Protein AF-A0A9D9YGC7-F1 (afdb_monomer)

Sequence (109 aa):
MNEKNPSWVSAPADNQGQEEESVERESVKEVWMTMDMGGGKASAPIRIWLTPTGEVDLSLVPEKTRLNWERFGVRDSRGGTAVKPDEGAAFLEMLISVESATYGPWFSR

Nearest PDB structures (foldseek):
  8sz7-assembly1_g  TM=2.568E-01  e=1.817E+00  Homo sapiens
  6v92-assembly1_Q  TM=1.498E-01  e=4.451E+00  Saccharomyces cerevisiae S288C

Secondary structure (DSSP, 8-state):
-----------------------------EEEE--B-SSS-BPPPEEEEE-TTSPEE-TTS-HHHHHHHHHH-EE-TTSS-EE-GGGTHHHHHHHHH-TT-TT------

Structure (mmCIF, N/CA/C/O backbone):
data_AF-A0A9D9YGC7-F1
#
_entry.id   AF-A0A9D9YGC7-F1
#
loop_
_atom_site.group_PDB
_atom_site.id
_atom_site.type_symbol
_atom_site.label_atom_id
_atom_site.label_alt_id
_atom_site.label_comp_id
_atom_site.label_asym_id
_atom_site.label_entity_id
_atom_site.label_seq_id
_atom_site.pdbx_PDB_ins_code
_atom_site.Cartn_x
_atom_site.Cartn_y
_atom_site.Cartn_z
_atom_site.occupancy
_atom_site.B_iso_or_equiv
_atom_site.auth_seq_id
_atom_site.auth_comp_id
_atom_site.auth_asym_id
_atom_site.auth_atom_id
_atom_site.pdbx_PDB_model_num
ATOM 1 N N . MET A 1 1 ? -44.630 13.851 71.813 1.00 37.66 1 MET A N 1
ATOM 2 C CA . MET A 1 1 ? -43.543 14.818 72.068 1.00 37.66 1 MET A CA 1
ATOM 3 C C . MET A 1 1 ? -42.249 14.148 71.648 1.00 37.66 1 MET A C 1
ATOM 5 O O . MET A 1 1 ? -41.885 13.160 72.263 1.00 37.66 1 MET A O 1
ATOM 9 N N . ASN A 1 2 ? -41.814 14.452 70.422 1.00 40.91 2 ASN A N 1
ATOM 10 C CA . ASN A 1 2 ? -40.503 15.039 70.079 1.00 40.91 2 ASN A CA 1
ATOM 11 C C . ASN A 1 2 ? -39.495 13.927 69.741 1.00 40.91 2 ASN A C 1
ATOM 13 O O . ASN A 1 2 ? -39.403 12.957 70.469 1.00 40.91 2 ASN A O 1
ATOM 17 N N . GLU A 1 3 ? -38.702 13.960 68.678 1.00 44.72 3 GLU A N 1
ATOM 18 C CA . GLU A 1 3 ? -38.496 14.893 67.572 1.00 44.72 3 GLU A CA 1
ATOM 19 C C . GLU A 1 3 ? -37.509 14.180 66.612 1.00 44.72 3 GLU A C 1
ATOM 21 O O . GLU A 1 3 ? -36.625 13.467 67.075 1.00 44.72 3 GLU A O 1
ATOM 26 N N . LYS A 1 4 ? -37.623 14.461 65.306 1.00 48.78 4 LYS A N 1
ATOM 27 C CA . LYS A 1 4 ? -36.518 14.534 64.321 1.00 48.78 4 LYS A CA 1
ATOM 28 C C . LYS A 1 4 ? -35.902 13.247 63.726 1.00 48.78 4 LYS A C 1
ATOM 30 O O . LYS A 1 4 ? -34.915 12.706 64.201 1.00 48.78 4 LYS A O 1
ATOM 35 N N . ASN A 1 5 ? -36.406 12.916 62.531 1.00 49.44 5 ASN A N 1
ATOM 36 C CA . ASN A 1 5 ? -35.591 12.672 61.317 1.00 49.44 5 ASN A CA 1
ATOM 37 C C . ASN A 1 5 ? -34.810 13.967 60.934 1.00 49.44 5 ASN A C 1
ATOM 39 O O . ASN A 1 5 ? -35.267 15.021 61.393 1.00 49.44 5 ASN A O 1
ATOM 43 N N . PRO A 1 6 ? -33.748 13.996 60.074 1.00 55.69 6 PRO A N 1
ATOM 44 C CA . PRO A 1 6 ? -33.594 13.165 58.859 1.00 55.69 6 PRO A CA 1
ATOM 45 C C . PRO A 1 6 ? -32.150 12.847 58.345 1.00 55.69 6 PRO A C 1
ATOM 47 O O . PRO A 1 6 ? -31.152 13.364 58.837 1.00 55.69 6 PRO A O 1
ATOM 50 N N . SER A 1 7 ? -32.126 12.136 57.200 1.00 46.53 7 SER A N 1
ATOM 51 C CA . SER A 1 7 ? -31.121 12.149 56.108 1.00 46.53 7 SER A CA 1
ATOM 52 C C . SER A 1 7 ? -29.815 11.377 56.389 1.00 46.53 7 SER A C 1
ATOM 54 O O . SER A 1 7 ? -29.272 11.450 57.478 1.00 46.53 7 SER A O 1
ATOM 56 N N . TRP A 1 8 ? -29.255 10.563 55.490 1.00 50.00 8 TRP A N 1
ATOM 57 C CA . TRP A 1 8 ? -28.873 10.885 54.115 1.00 50.00 8 TRP A CA 1
ATOM 58 C C . TRP A 1 8 ? -28.846 9.638 53.204 1.00 50.00 8 TRP A C 1
ATOM 60 O O . TRP A 1 8 ? -28.286 8.609 53.557 1.00 50.00 8 TRP A O 1
ATOM 70 N N . VAL A 1 9 ? -29.430 9.802 52.014 1.00 53.53 9 VAL A N 1
ATOM 71 C CA . VAL A 1 9 ? -28.922 9.405 50.686 1.00 53.53 9 VAL A CA 1
ATOM 72 C C . VAL A 1 9 ? -28.229 8.039 50.541 1.00 53.53 9 VAL A C 1
ATOM 74 O O . VAL A 1 9 ? -27.069 7.852 50.890 1.00 53.53 9 VAL A O 1
ATOM 77 N N . SER A 1 10 ? -28.865 7.144 49.791 1.00 47.03 10 SER A N 1
ATOM 78 C CA . SER A 1 10 ? -28.152 6.386 48.758 1.00 47.03 10 SER A CA 1
ATOM 79 C C . SER A 1 10 ? -29.034 6.367 47.518 1.00 47.03 10 SER A C 1
ATOM 81 O O . SER A 1 10 ? -30.085 5.731 47.480 1.00 47.03 10 SER A O 1
ATOM 83 N N . ALA A 1 11 ? -28.638 7.206 46.564 1.00 50.91 11 ALA A N 1
ATOM 84 C CA . ALA A 1 11 ? -29.155 7.244 45.207 1.00 50.91 11 ALA A CA 1
ATOM 85 C C . ALA A 1 11 ? -28.768 5.933 44.473 1.00 50.91 11 ALA A C 1
ATOM 87 O O . ALA A 1 11 ? -28.013 5.126 45.022 1.00 50.91 11 ALA A O 1
ATOM 88 N N . PRO A 1 12 ? -29.349 5.675 43.292 1.00 49.84 12 PRO A N 1
ATOM 89 C CA . PRO A 1 12 ? -29.509 4.342 42.731 1.00 49.84 12 PRO A CA 1
ATOM 90 C C . PRO A 1 12 ? -28.163 3.731 42.345 1.00 49.84 12 PRO A C 1
ATOM 92 O O . PRO A 1 12 ? -27.272 4.428 41.871 1.00 49.84 12 PRO A O 1
ATOM 95 N N . ALA A 1 13 ? -28.030 2.416 42.518 1.00 52.44 13 ALA A N 1
ATOM 96 C CA . ALA A 1 13 ? -26.974 1.679 41.848 1.00 52.44 13 ALA A CA 1
ATOM 97 C C . ALA A 1 13 ? -27.263 1.741 40.344 1.00 52.44 13 ALA A C 1
ATOM 99 O O . ALA A 1 13 ? -28.155 1.054 39.843 1.00 52.44 13 ALA A O 1
ATOM 100 N N . ASP A 1 14 ? -26.545 2.640 39.673 1.00 48.91 14 ASP A N 1
ATOM 101 C CA . ASP A 1 14 ? -26.308 2.666 38.240 1.00 48.91 14 ASP A CA 1
ATOM 102 C C . ASP A 1 14 ? -26.081 1.238 37.742 1.00 48.91 14 ASP A C 1
ATOM 104 O O . ASP A 1 14 ? -25.008 0.655 37.894 1.00 48.91 14 ASP A O 1
ATOM 108 N N . ASN A 1 15 ? -27.116 0.669 37.130 1.00 50.38 15 ASN A N 1
ATOM 109 C CA . ASN A 1 15 ? -26.999 -0.519 36.306 1.00 50.38 15 ASN A CA 1
ATOM 110 C C . ASN A 1 15 ? -26.423 -0.064 34.957 1.00 50.38 15 ASN A C 1
ATOM 112 O O . ASN A 1 15 ? -27.083 -0.133 33.922 1.00 50.38 15 ASN A O 1
ATOM 116 N N . GLN A 1 16 ? -25.201 0.476 34.993 1.00 46.03 16 GLN A N 1
ATOM 117 C CA . GLN A 1 16 ? -24.341 0.596 33.825 1.00 46.03 16 GLN A CA 1
ATOM 118 C C . GLN A 1 16 ? -23.870 -0.820 33.517 1.00 46.03 16 GLN A C 1
ATOM 120 O O . GLN A 1 16 ? -22.760 -1.232 33.852 1.00 46.03 16 GLN A O 1
ATOM 125 N N . GLY A 1 17 ? -24.792 -1.599 32.945 1.00 42.78 17 GLY A N 1
ATOM 126 C CA . GLY A 1 17 ? -24.446 -2.761 32.159 1.00 42.78 17 GLY A CA 1
ATOM 127 C C . GLY A 1 17 ? -23.534 -2.243 31.071 1.00 42.78 17 GLY A C 1
ATOM 128 O O . GLY A 1 17 ? -24.006 -1.603 30.137 1.00 42.78 17 GLY A O 1
ATOM 129 N N . GLN A 1 18 ? -22.240 -2.427 31.324 1.00 44.50 18 GLN A N 1
ATOM 130 C CA . GLN A 1 18 ? -21.145 -2.421 30.378 1.00 44.50 18 GLN A CA 1
ATOM 131 C C . GLN A 1 18 ? -21.712 -2.725 28.996 1.00 44.50 18 GLN A C 1
ATOM 133 O O . GLN A 1 18 ? -22.019 -3.879 28.695 1.00 44.50 18 GLN A O 1
ATOM 138 N N . GLU A 1 19 ? -21.912 -1.675 28.195 1.00 42.97 19 GLU A N 1
ATOM 139 C CA . GLU A 1 19 ? -21.895 -1.821 26.753 1.00 42.97 19 GLU A CA 1
ATOM 140 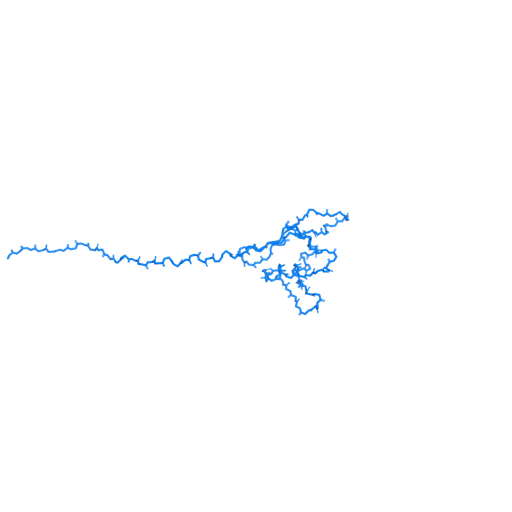C C . GLU A 1 19 ? -20.554 -2.471 26.500 1.00 42.97 19 GLU A C 1
ATOM 142 O O . GLU A 1 19 ? -19.495 -1.875 26.716 1.00 42.97 19 GLU A O 1
ATOM 147 N N . GLU A 1 20 ? -20.636 -3.772 26.245 1.00 48.19 20 GLU A N 1
ATOM 148 C CA . GLU A 1 20 ? -19.524 -4.593 25.861 1.00 48.19 20 GLU A CA 1
ATOM 149 C C . GLU A 1 20 ? -18.776 -3.778 24.829 1.00 48.19 20 GLU A C 1
ATOM 151 O O . GLU A 1 20 ? -19.322 -3.430 23.777 1.00 48.19 20 GLU A O 1
ATOM 156 N N . GLU A 1 21 ? -17.547 -3.440 25.209 1.00 42.81 21 GLU A N 1
ATOM 157 C CA . GLU A 1 21 ? -16.438 -2.991 24.392 1.00 42.81 21 GLU A CA 1
ATOM 158 C C . GLU A 1 21 ? -16.187 -4.067 23.324 1.00 42.81 21 GLU A C 1
ATOM 160 O O . GLU A 1 21 ? -15.153 -4.712 23.226 1.00 42.81 21 GLU A O 1
ATOM 165 N N . SER A 1 22 ? -17.202 -4.263 22.498 1.00 42.69 22 SER A N 1
ATOM 166 C CA . SER A 1 22 ? -17.187 -4.747 21.144 1.00 42.69 22 SER A CA 1
ATOM 167 C C . SER A 1 22 ? -16.737 -3.567 20.293 1.00 42.69 22 SER A C 1
ATOM 169 O O . SER A 1 22 ? -17.304 -3.243 19.257 1.00 42.69 22 SER A O 1
ATOM 171 N N . VAL A 1 23 ? -15.618 -2.958 20.704 1.00 47.19 23 VAL A N 1
ATOM 172 C CA . VAL A 1 23 ? -14.580 -2.654 19.738 1.00 47.19 23 VAL A CA 1
ATOM 173 C C . VAL A 1 23 ? -14.259 -4.024 19.166 1.00 47.19 23 VAL A C 1
ATOM 175 O O . VAL A 1 23 ? -13.426 -4.772 19.687 1.00 47.19 23 VAL A O 1
ATOM 178 N N . GLU A 1 24 ? -15.046 -4.404 18.150 1.00 44.12 24 GLU A N 1
ATOM 179 C CA . GLU A 1 24 ? -14.617 -5.295 17.097 1.00 44.12 24 GLU A CA 1
ATOM 180 C C . GLU A 1 24 ? -13.133 -5.033 16.993 1.00 44.12 24 GLU A C 1
ATOM 182 O O . GLU A 1 24 ? -12.716 -3.894 16.775 1.00 44.12 24 GLU A O 1
ATOM 187 N N . ARG A 1 25 ? -12.326 -6.044 17.310 1.00 45.25 25 ARG A N 1
ATOM 188 C CA . ARG A 1 25 ? -10.921 -6.016 16.958 1.00 45.25 25 ARG A CA 1
ATOM 189 C C . ARG A 1 25 ? -10.956 -5.892 15.445 1.00 45.25 25 ARG A C 1
ATOM 191 O O . ARG A 1 25 ? -10.999 -6.925 14.774 1.00 45.25 25 ARG A O 1
ATOM 198 N N . GLU A 1 26 ? -11.074 -4.656 14.945 1.00 49.69 26 GLU A N 1
ATOM 199 C CA . GLU A 1 26 ? -10.946 -4.274 13.555 1.00 49.69 26 GLU A CA 1
ATOM 200 C C . GLU A 1 26 ? -9.679 -4.983 13.186 1.00 49.69 26 GLU A C 1
ATOM 202 O O . GLU A 1 26 ? -8.618 -4.718 13.756 1.00 49.69 26 GLU A O 1
ATOM 207 N N . SER A 1 27 ? -9.866 -6.073 12.455 1.00 55.91 27 SER A N 1
ATOM 208 C CA . SER A 1 27 ? -8.840 -7.079 12.311 1.00 55.91 27 SER A CA 1
ATOM 209 C C . SER A 1 27 ? -7.741 -6.346 11.589 1.00 55.91 27 SER A C 1
ATOM 211 O O . SER A 1 27 ? -7.934 -6.047 10.416 1.00 55.91 27 SER A O 1
ATOM 213 N N . VAL A 1 28 ? -6.703 -5.919 12.319 1.00 59.09 28 VAL A N 1
ATOM 214 C CA . VAL A 1 28 ? -5.703 -4.982 11.812 1.00 59.09 28 VAL A CA 1
ATOM 215 C C . VAL A 1 28 ? -5.152 -5.632 10.561 1.00 59.09 28 VAL A C 1
ATOM 217 O O . VAL A 1 28 ? -4.464 -6.651 10.634 1.00 59.09 28 VAL A O 1
ATOM 220 N N . LYS A 1 29 ? -5.581 -5.123 9.406 1.00 78.44 29 LYS A N 1
ATOM 221 C CA . LYS A 1 29 ? -5.246 -5.735 8.132 1.00 78.44 29 LYS A CA 1
ATOM 222 C C . LYS A 1 29 ? -3.832 -5.285 7.821 1.00 78.44 29 LYS A C 1
ATOM 224 O O . LYS A 1 29 ? -3.537 -4.091 7.777 1.00 78.44 29 LYS A O 1
ATOM 229 N N . GLU A 1 30 ? -2.958 -6.256 7.632 1.00 85.81 30 GLU A N 1
ATOM 230 C CA . GLU A 1 30 ? -1.603 -6.032 7.164 1.00 85.81 30 GLU A CA 1
ATOM 231 C C . GLU A 1 30 ? -1.282 -6.999 6.033 1.00 85.81 30 GLU A C 1
ATOM 233 O O . GLU A 1 30 ? -1.818 -8.106 5.951 1.00 85.81 30 GLU A O 1
ATOM 238 N N . VAL A 1 31 ? -0.397 -6.558 5.150 1.00 87.19 31 VAL A N 1
ATOM 239 C CA . VAL A 1 31 ? 0.174 -7.375 4.090 1.00 87.19 31 VAL A CA 1
ATOM 240 C C . VAL A 1 31 ? 1.686 -7.230 4.112 1.00 87.19 31 VAL A C 1
ATOM 242 O O . VAL A 1 31 ? 2.235 -6.146 4.318 1.00 87.19 31 VAL A O 1
ATOM 245 N N . TRP A 1 32 ? 2.359 -8.349 3.879 1.00 87.00 32 TRP A N 1
ATOM 246 C CA . TRP A 1 32 ? 3.801 -8.410 3.700 1.00 87.00 32 TRP A CA 1
ATOM 247 C C . TRP A 1 32 ? 4.077 -8.667 2.227 1.00 87.00 32 TRP A C 1
ATOM 249 O O . TRP A 1 32 ? 3.546 -9.618 1.654 1.00 87.00 32 TRP A O 1
ATOM 259 N N . MET A 1 33 ? 4.873 -7.805 1.595 1.00 83.00 33 MET A N 1
ATOM 260 C CA . MET A 1 33 ? 5.125 -7.904 0.162 1.00 83.00 33 MET A CA 1
ATOM 261 C C . MET A 1 33 ? 6.566 -7.588 -0.208 1.00 83.00 33 MET A C 1
ATOM 263 O O . MET A 1 33 ? 7.181 -6.683 0.345 1.00 83.00 33 MET A O 1
ATOM 267 N N . THR A 1 34 ? 7.112 -8.314 -1.177 1.00 82.44 34 THR A N 1
ATOM 268 C CA . THR A 1 34 ? 8.417 -7.995 -1.763 1.00 82.44 34 THR A CA 1
ATOM 269 C C . THR A 1 34 ? 8.216 -7.085 -2.966 1.00 82.44 34 THR A C 1
ATOM 271 O O . THR A 1 34 ? 7.389 -7.368 -3.829 1.00 82.44 34 THR A O 1
ATOM 274 N N . MET A 1 35 ? 8.984 -5.999 -3.038 1.00 76.50 35 MET A N 1
ATOM 275 C CA . MET A 1 35 ? 8.940 -5.044 -4.144 1.00 76.50 35 MET A CA 1
ATOM 276 C C . MET A 1 35 ? 10.342 -4.837 -4.711 1.00 76.50 35 MET A C 1
ATOM 278 O O . MET A 1 35 ? 11.343 -5.041 -4.028 1.00 76.50 35 MET A O 1
ATOM 282 N N . ASP A 1 36 ? 10.431 -4.418 -5.970 1.00 74.12 36 ASP A N 1
ATOM 283 C CA . ASP A 1 36 ? 11.707 -3.976 -6.528 1.00 74.12 36 ASP A CA 1
ATOM 284 C C . ASP A 1 36 ? 12.036 -2.584 -5.982 1.00 74.12 36 ASP A C 1
ATOM 286 O O . ASP A 1 36 ? 11.383 -1.592 -6.311 1.00 74.12 36 ASP A O 1
ATOM 290 N N . MET A 1 37 ? 13.050 -2.523 -5.120 1.00 70.81 37 MET A N 1
ATOM 291 C CA . MET A 1 37 ? 13.555 -1.275 -4.538 1.00 70.81 37 MET A CA 1
ATOM 292 C C . MET A 1 37 ? 14.541 -0.556 -5.478 1.00 70.81 37 MET A C 1
ATOM 294 O O . MET A 1 37 ? 15.100 0.476 -5.112 1.00 70.81 37 MET A O 1
ATOM 298 N N . GLY A 1 38 ? 14.763 -1.090 -6.685 1.00 64.06 38 GLY A N 1
ATOM 299 C CA . GLY A 1 38 ? 15.773 -0.646 -7.634 1.00 64.06 38 GLY A CA 1
ATOM 300 C C . GLY A 1 38 ? 17.069 -1.456 -7.525 1.00 64.06 38 GLY A C 1
ATOM 301 O O . GLY A 1 38 ? 17.493 -1.873 -6.449 1.00 64.06 38 GLY A O 1
ATOM 302 N N . GLY A 1 39 ? 17.736 -1.667 -8.664 1.00 67.25 39 GLY A N 1
ATOM 303 C CA . GLY A 1 39 ? 19.063 -2.298 -8.713 1.00 67.25 39 GLY A CA 1
ATOM 304 C C . GLY A 1 39 ? 19.077 -3.822 -8.881 1.00 67.25 39 GLY A C 1
ATOM 305 O O . GLY A 1 39 ? 20.132 -4.432 -8.711 1.00 67.25 39 GLY A O 1
ATOM 306 N N . GLY A 1 40 ? 17.947 -4.449 -9.228 1.00 62.88 40 GLY A N 1
ATOM 307 C CA . GLY A 1 40 ? 17.899 -5.856 -9.653 1.00 62.88 40 GLY A CA 1
ATOM 308 C C . GLY A 1 40 ? 18.130 -6.888 -8.543 1.00 62.88 40 GLY A C 1
ATOM 309 O O . GLY A 1 40 ? 18.313 -8.068 -8.838 1.00 62.88 40 GLY A O 1
ATOM 310 N N . LYS A 1 41 ? 18.124 -6.470 -7.271 1.00 58.47 41 LYS A N 1
ATOM 311 C CA . LYS A 1 41 ? 18.135 -7.371 -6.112 1.00 58.47 41 LYS A CA 1
ATOM 312 C C . LYS A 1 41 ? 16.756 -7.380 -5.465 1.00 58.47 41 LYS A C 1
ATOM 314 O O . LYS A 1 41 ? 16.192 -6.321 -5.210 1.00 58.47 41 LYS A O 1
ATOM 319 N N . ALA A 1 42 ? 16.245 -8.574 -5.167 1.00 56.78 42 ALA A N 1
ATOM 320 C CA . ALA A 1 42 ? 15.044 -8.724 -4.354 1.00 56.78 42 ALA A CA 1
ATOM 321 C C . ALA A 1 42 ? 15.283 -8.091 -2.975 1.00 56.78 42 ALA A C 1
ATOM 323 O O . ALA A 1 42 ? 16.298 -8.372 -2.331 1.00 56.78 42 ALA A O 1
ATOM 324 N N . SER A 1 43 ? 14.379 -7.215 -2.540 1.00 65.94 43 SER A N 1
ATOM 325 C CA . SER A 1 43 ? 14.451 -6.622 -1.209 1.00 65.94 43 SER A CA 1
ATOM 326 C C . SER A 1 43 ? 13.875 -7.552 -0.151 1.00 65.94 43 SER A C 1
ATOM 328 O O . SER A 1 43 ? 13.136 -8.491 -0.452 1.00 65.94 43 SER A O 1
ATOM 330 N N . ALA A 1 44 ? 14.165 -7.245 1.113 1.00 77.69 44 ALA A N 1
ATOM 331 C CA . ALA A 1 44 ? 13.361 -7.761 2.211 1.00 77.69 44 ALA A CA 1
ATOM 332 C C . ALA A 1 44 ? 11.875 -7.398 1.989 1.00 77.69 44 ALA A C 1
ATOM 334 O O . ALA A 1 44 ? 11.595 -6.356 1.377 1.00 77.69 44 ALA A O 1
ATOM 335 N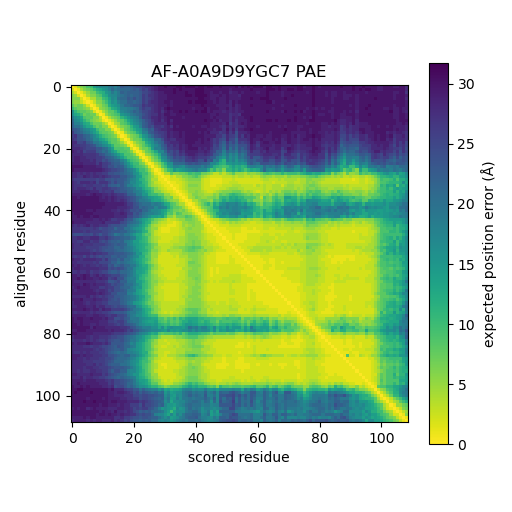 N . PRO A 1 45 ? 10.934 -8.241 2.448 1.00 83.94 45 PRO A N 1
ATOM 336 C CA . PRO A 1 45 ? 9.521 -7.908 2.395 1.00 83.94 45 PRO A CA 1
ATOM 337 C C . PRO A 1 45 ? 9.262 -6.642 3.213 1.00 83.94 45 PRO A C 1
ATOM 339 O O . PRO A 1 45 ? 9.797 -6.468 4.309 1.00 83.94 45 PRO A O 1
ATOM 342 N N . ILE A 1 46 ? 8.440 -5.761 2.662 1.00 86.19 46 ILE A N 1
ATOM 343 C CA . ILE A 1 46 ? 7.934 -4.581 3.347 1.00 86.19 46 ILE A CA 1
ATOM 344 C C . ILE A 1 46 ? 6.567 -4.904 3.940 1.00 86.19 46 ILE A C 1
ATOM 346 O O . ILE A 1 46 ? 5.795 -5.674 3.362 1.00 86.19 46 ILE A O 1
ATOM 350 N N . ARG A 1 47 ? 6.270 -4.305 5.090 1.00 89.25 47 ARG A N 1
ATOM 351 C CA . ARG A 1 47 ? 4.943 -4.362 5.698 1.00 89.25 47 ARG A CA 1
ATOM 352 C C . ARG A 1 47 ? 4.138 -3.147 5.262 1.00 89.25 47 ARG A C 1
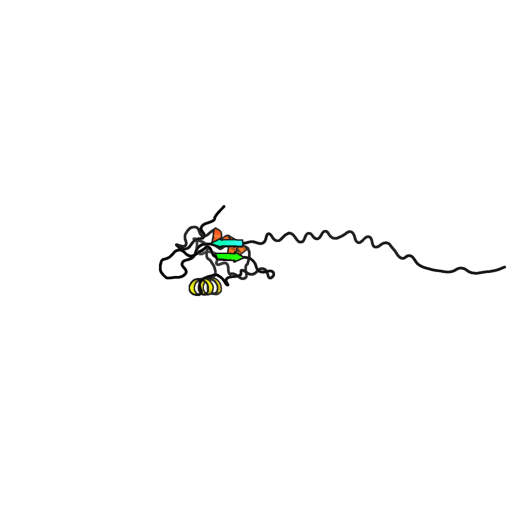ATOM 354 O O . ARG A 1 47 ? 4.627 -2.025 5.362 1.00 89.25 47 ARG A O 1
ATOM 361 N N . ILE A 1 48 ? 2.905 -3.390 4.847 1.00 91.38 48 ILE A N 1
ATOM 362 C CA . ILE A 1 48 ? 1.892 -2.375 4.578 1.00 91.38 48 ILE A CA 1
ATOM 363 C C . ILE A 1 48 ? 0.705 -2.694 5.493 1.00 91.38 48 ILE A C 1
ATOM 365 O O . ILE A 1 48 ? 0.222 -3.824 5.494 1.00 91.38 48 ILE A O 1
ATOM 369 N N . TRP A 1 49 ? 0.260 -1.736 6.302 1.00 91.12 49 TRP A N 1
ATOM 370 C CA . TRP A 1 49 ? -0.777 -1.948 7.324 1.00 91.12 49 TRP A CA 1
ATOM 371 C C . TRP A 1 49 ? -1.831 -0.842 7.311 1.00 91.12 49 TRP A C 1
ATOM 373 O O . TRP A 1 49 ? -1.642 0.194 6.668 1.00 91.12 49 TRP A O 1
ATOM 383 N N . LEU A 1 50 ? -2.920 -1.053 8.048 1.00 91.94 50 LEU A N 1
ATOM 384 C CA . LEU A 1 50 ? -3.854 0.014 8.391 1.00 91.94 50 LEU A CA 1
ATOM 385 C C . LEU A 1 50 ? -3.311 0.884 9.526 1.00 91.94 50 LEU A C 1
ATOM 387 O O . LEU A 1 50 ? -2.831 0.385 10.545 1.00 91.94 50 LEU A O 1
ATOM 391 N N . THR A 1 51 ? -3.423 2.195 9.358 1.00 90.00 51 THR A N 1
ATOM 392 C CA . THR A 1 51 ? -3.249 3.175 10.422 1.00 90.00 51 THR A CA 1
ATOM 393 C C . THR A 1 51 ? -4.481 3.170 11.340 1.00 90.00 51 THR A C 1
ATOM 395 O O . THR A 1 51 ? -5.561 2.730 10.937 1.00 90.00 51 THR A O 1
ATOM 398 N N . PRO A 1 52 ? -4.386 3.742 12.554 1.00 86.94 52 PRO A N 1
ATOM 399 C CA . PRO A 1 52 ? -5.551 3.938 13.423 1.00 86.94 52 PRO A CA 1
ATOM 400 C C . PRO A 1 52 ? -6.645 4.843 12.832 1.00 86.94 52 PRO A C 1
ATOM 402 O O . PRO A 1 52 ? -7.735 4.913 13.386 1.00 86.94 52 PRO A O 1
ATOM 405 N N . THR A 1 53 ? -6.356 5.569 11.746 1.00 87.81 53 THR A N 1
ATOM 406 C CA . THR A 1 53 ? -7.323 6.422 11.036 1.00 87.81 53 THR A CA 1
ATOM 407 C C . THR A 1 53 ? -8.058 5.688 9.913 1.00 87.81 53 THR A C 1
ATOM 409 O O . THR A 1 53 ? -8.925 6.284 9.282 1.00 87.81 53 THR A O 1
ATOM 412 N N . GLY A 1 54 ? -7.730 4.414 9.664 1.00 87.50 54 GLY A N 1
ATOM 413 C CA . GLY A 1 54 ? -8.328 3.604 8.601 1.00 87.50 54 GLY A CA 1
ATOM 414 C C . GLY A 1 54 ? -7.638 3.732 7.240 1.00 87.50 54 GLY A C 1
ATOM 415 O O . GLY A 1 54 ? -8.106 3.144 6.271 1.00 87.50 54 GLY A O 1
ATOM 416 N N . GLU A 1 55 ? -6.519 4.453 7.153 1.00 92.00 55 GLU A N 1
ATOM 417 C CA . GLU A 1 55 ? -5.730 4.615 5.925 1.00 92.00 55 GLU A CA 1
ATOM 418 C C . GLU A 1 55 ? -4.615 3.568 5.844 1.00 92.00 55 GLU A C 1
ATOM 420 O O . GLU A 1 55 ? -4.256 2.938 6.836 1.00 92.00 55 GLU A O 1
ATOM 425 N N . VAL A 1 56 ? -4.020 3.387 4.669 1.00 93.50 56 VAL A N 1
ATOM 426 C CA . VAL A 1 56 ? -2.867 2.497 4.500 1.00 93.50 56 VAL A CA 1
ATOM 427 C C . VAL A 1 56 ? -1.545 3.246 4.675 1.00 93.50 56 VAL A C 1
ATOM 429 O O . VAL A 1 56 ? -1.290 4.244 4.003 1.00 93.50 56 VAL A O 1
ATOM 432 N N . ASP A 1 57 ? -0.649 2.720 5.513 1.00 93.75 57 ASP A N 1
ATOM 433 C CA . ASP A 1 57 ? 0.719 3.240 5.635 1.00 93.75 57 ASP A CA 1
ATOM 434 C C . ASP A 1 57 ? 1.610 2.730 4.497 1.00 93.75 57 ASP A C 1
ATOM 436 O O . ASP A 1 57 ? 1.896 1.535 4.379 1.00 93.75 57 ASP A O 1
ATOM 440 N N . LEU A 1 58 ? 2.089 3.666 3.680 1.00 92.38 58 LEU A N 1
ATOM 441 C CA . LEU A 1 58 ? 2.979 3.403 2.551 1.00 92.38 58 LEU A CA 1
ATOM 442 C C . LEU A 1 58 ? 4.427 3.852 2.811 1.00 92.38 58 LEU A C 1
ATOM 444 O O . LEU A 1 58 ? 5.213 3.935 1.868 1.00 92.38 58 LEU A O 1
ATOM 448 N N . SER A 1 59 ? 4.810 4.154 4.056 1.00 92.31 59 SER A N 1
ATOM 449 C CA . SER A 1 59 ? 6.138 4.693 4.406 1.00 92.31 59 SER A CA 1
ATOM 450 C C . SER A 1 59 ? 7.314 3.801 3.988 1.00 92.31 59 SER A C 1
ATOM 452 O O . SER A 1 59 ? 8.400 4.307 3.706 1.00 92.31 59 SER A O 1
ATOM 454 N N . LEU A 1 60 ? 7.097 2.485 3.907 1.00 89.62 60 LEU A N 1
ATOM 455 C CA . LEU A 1 60 ? 8.101 1.504 3.482 1.00 89.62 60 LEU A CA 1
ATOM 456 C C . LEU A 1 60 ? 8.049 1.183 1.978 1.00 89.62 60 LEU A C 1
ATOM 458 O O . LEU A 1 60 ? 8.898 0.445 1.479 1.00 89.62 60 LEU A O 1
ATOM 462 N N . VAL A 1 61 ? 7.073 1.726 1.245 1.00 88.44 61 VAL A N 1
ATOM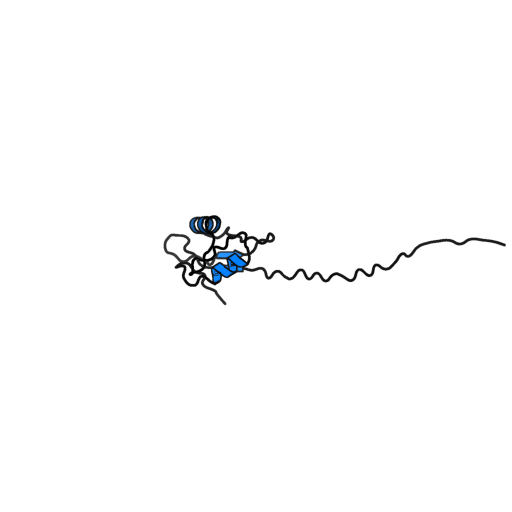 463 C CA . VAL A 1 61 ? 6.896 1.495 -0.194 1.00 88.44 61 VAL A CA 1
ATOM 464 C C . VAL A 1 61 ? 7.850 2.397 -0.990 1.00 88.44 61 VAL A C 1
ATOM 466 O O . VAL A 1 61 ? 7.929 3.597 -0.710 1.00 88.44 61 VAL A O 1
ATOM 469 N N . PRO A 1 62 ? 8.539 1.879 -2.029 1.00 87.50 62 PRO A N 1
ATOM 470 C CA . PRO A 1 62 ? 9.341 2.696 -2.936 1.00 87.50 62 PRO A CA 1
ATOM 471 C C . PRO A 1 62 ? 8.589 3.913 -3.461 1.00 87.50 62 PRO A C 1
ATOM 473 O O . PRO A 1 62 ? 7.453 3.792 -3.920 1.00 87.50 62 PRO A O 1
ATOM 476 N N . GLU A 1 63 ? 9.258 5.066 -3.485 1.00 88.19 63 GLU A N 1
ATOM 477 C CA . GLU A 1 63 ? 8.654 6.351 -3.853 1.00 88.19 63 GLU A CA 1
ATOM 478 C C . GLU A 1 63 ? 7.872 6.283 -5.171 1.00 88.19 63 GLU A C 1
ATOM 480 O O . GLU A 1 63 ? 6.724 6.716 -5.234 1.00 88.19 63 GLU A O 1
ATOM 485 N N . LYS A 1 64 ? 8.453 5.674 -6.211 1.00 84.81 64 LYS A N 1
ATOM 486 C CA . LYS A 1 64 ? 7.797 5.539 -7.518 1.00 84.81 64 LYS A CA 1
ATOM 487 C C . LYS A 1 64 ? 6.451 4.813 -7.423 1.00 84.81 64 LYS A C 1
ATOM 489 O O . LYS A 1 64 ? 5.494 5.224 -8.078 1.00 84.81 64 LYS A O 1
ATOM 494 N N . THR A 1 65 ? 6.381 3.739 -6.640 1.00 86.44 65 THR A N 1
ATOM 495 C CA . THR A 1 65 ? 5.158 2.945 -6.482 1.00 86.44 65 THR A CA 1
ATOM 496 C C . THR A 1 65 ? 4.170 3.638 -5.556 1.00 86.44 65 THR A C 1
ATOM 498 O O . THR A 1 65 ? 2.995 3.739 -5.898 1.00 86.44 65 THR A O 1
ATOM 501 N N . ARG A 1 66 ? 4.657 4.206 -4.449 1.00 90.31 66 ARG A N 1
ATOM 502 C CA . ARG A 1 66 ? 3.855 4.997 -3.513 1.00 90.31 66 ARG A CA 1
ATOM 503 C C . ARG A 1 66 ? 3.122 6.132 -4.234 1.00 90.31 66 ARG A C 1
ATOM 505 O O . ARG A 1 66 ? 1.899 6.194 -4.185 1.00 90.31 66 ARG A O 1
ATOM 512 N N . LEU A 1 67 ? 3.849 6.950 -5.001 1.00 88.94 67 LEU A N 1
ATOM 513 C CA . LEU A 1 67 ? 3.273 8.053 -5.780 1.00 88.94 67 LEU A CA 1
ATOM 514 C C . LEU A 1 67 ? 2.273 7.571 -6.842 1.00 88.94 67 LEU A C 1
ATOM 516 O O . LEU A 1 67 ? 1.319 8.278 -7.170 1.00 88.94 67 LEU A O 1
ATOM 520 N N . ASN A 1 68 ? 2.487 6.383 -7.412 1.00 88.88 68 ASN A N 1
ATOM 521 C CA . ASN A 1 68 ? 1.556 5.804 -8.374 1.00 88.88 68 ASN A CA 1
ATOM 522 C C . ASN A 1 68 ? 0.228 5.425 -7.704 1.00 88.88 68 ASN A C 1
ATOM 524 O O . ASN A 1 68 ? -0.827 5.820 -8.199 1.00 88.88 68 ASN A O 1
ATOM 528 N N . TRP A 1 69 ? 0.282 4.726 -6.570 1.00 91.25 69 TRP A N 1
ATOM 529 C CA . TRP A 1 69 ? -0.905 4.302 -5.829 1.00 91.25 69 TRP A CA 1
ATOM 530 C C . TRP A 1 69 ? -1.671 5.471 -5.216 1.00 91.25 69 TRP A C 1
ATOM 532 O O . TRP A 1 69 ? -2.890 5.517 -5.348 1.00 91.25 69 TRP A O 1
ATOM 542 N N . GLU A 1 70 ? -0.979 6.458 -4.644 1.00 91.69 70 GLU A N 1
ATOM 543 C CA . GLU A 1 70 ? -1.605 7.691 -4.141 1.00 91.69 70 GLU A CA 1
ATOM 544 C C . GLU A 1 70 ? -2.365 8.432 -5.254 1.00 91.69 70 GLU A C 1
ATOM 546 O O . GLU A 1 70 ? -3.460 8.958 -5.044 1.00 91.69 70 GLU A O 1
ATOM 551 N N . ARG A 1 71 ? -1.810 8.453 -6.472 1.00 89.62 71 ARG A N 1
ATOM 552 C CA . ARG A 1 71 ? -2.400 9.188 -7.596 1.00 89.62 71 ARG A CA 1
ATOM 553 C C . ARG A 1 71 ? -3.506 8.423 -8.319 1.00 89.62 71 ARG A C 1
ATOM 555 O O . ARG A 1 71 ? -4.477 9.040 -8.758 1.00 89.62 71 ARG A O 1
ATOM 562 N N . PHE A 1 72 ? -3.341 7.118 -8.514 1.00 88.50 72 PHE A N 1
ATOM 563 C CA . PHE A 1 72 ? -4.168 6.332 -9.436 1.00 88.50 72 PHE A CA 1
ATOM 564 C C . PHE A 1 72 ? -4.913 5.164 -8.792 1.00 88.50 72 PHE A C 1
ATOM 566 O O . PHE A 1 72 ? -5.778 4.591 -9.460 1.00 88.50 72 PHE A O 1
ATOM 573 N N . GLY A 1 73 ? -4.600 4.831 -7.540 1.00 89.62 73 GLY A N 1
ATOM 574 C CA . GLY A 1 73 ? -5.087 3.633 -6.870 1.00 89.62 73 GLY A CA 1
ATOM 575 C C . GLY A 1 73 ? -4.529 2.337 -7.463 1.00 89.62 73 GLY A C 1
ATOM 576 O O . GLY A 1 73 ? -3.789 2.330 -8.452 1.00 89.62 73 GLY A O 1
ATOM 577 N N . VAL A 1 74 ? -4.911 1.221 -6.852 1.00 88.31 74 VAL A N 1
ATOM 578 C CA . VAL A 1 74 ? -4.705 -0.127 -7.386 1.00 88.31 74 VAL A CA 1
ATOM 579 C C . VAL A 1 74 ? -5.959 -0.521 -8.153 1.00 88.31 74 VAL A C 1
ATOM 581 O O . VAL A 1 74 ? -7.074 -0.352 -7.662 1.00 88.31 74 VAL A O 1
ATOM 584 N N . ARG A 1 75 ? -5.777 -1.020 -9.376 1.00 83.00 75 ARG A N 1
ATOM 585 C CA . ARG A 1 75 ? -6.873 -1.438 -10.253 1.00 83.00 75 ARG A CA 1
ATOM 586 C C . ARG A 1 75 ? -6.945 -2.948 -10.318 1.00 83.00 75 ARG A C 1
ATOM 588 O O . ARG A 1 75 ? -5.906 -3.603 -10.388 1.00 83.00 75 ARG A O 1
ATOM 595 N N . ASP A 1 76 ? -8.161 -3.473 -10.367 1.00 76.81 76 ASP A N 1
ATOM 596 C CA . ASP A 1 76 ? -8.359 -4.875 -10.707 1.00 76.81 76 ASP A CA 1
ATOM 597 C C . ASP A 1 76 ? -7.868 -5.167 -12.140 1.00 76.81 76 ASP A C 1
ATOM 599 O O . ASP A 1 76 ? -7.688 -4.273 -12.974 1.00 76.81 76 ASP A O 1
ATOM 603 N N . SER A 1 77 ? -7.654 -6.444 -12.455 1.00 67.62 77 SER A N 1
ATOM 604 C CA . SER A 1 77 ? -7.214 -6.879 -13.790 1.00 67.62 77 SER A CA 1
ATOM 605 C C . SER A 1 77 ? -8.219 -6.558 -14.905 1.00 67.62 77 SER A C 1
ATOM 607 O O . SER A 1 77 ? -7.879 -6.624 -16.086 1.00 67.62 77 SER A O 1
ATOM 609 N N . ARG A 1 78 ? -9.454 -6.195 -14.540 1.00 69.69 78 ARG A N 1
ATOM 610 C CA . ARG A 1 78 ? -10.532 -5.806 -15.455 1.00 69.69 78 ARG A CA 1
ATOM 611 C C . ARG A 1 78 ? -10.605 -4.289 -15.670 1.00 69.69 78 ARG A C 1
ATOM 613 O O . ARG A 1 78 ? -11.384 -3.847 -16.511 1.00 69.69 78 ARG A O 1
ATOM 620 N N . GLY A 1 79 ? -9.790 -3.503 -14.960 1.00 63.75 79 GLY A N 1
ATOM 621 C CA . GLY A 1 79 ? -9.722 -2.044 -15.043 1.00 63.75 79 GLY A CA 1
ATOM 622 C C . GLY A 1 79 ? -10.986 -1.312 -14.577 1.00 63.75 79 GLY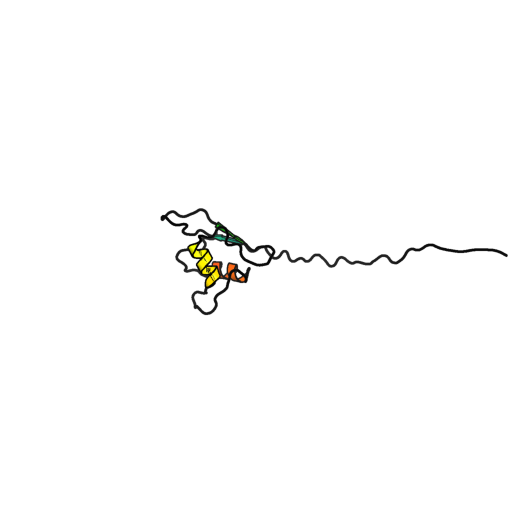 A C 1
ATOM 623 O O . GLY A 1 79 ? -11.124 -0.127 -14.876 1.00 63.75 79 GLY A O 1
ATOM 624 N N . GLY A 1 80 ? -11.910 -1.999 -13.898 1.00 72.06 80 GLY A N 1
ATOM 625 C CA . GLY A 1 80 ? -13.253 -1.494 -13.597 1.00 72.06 80 GLY A CA 1
ATOM 626 C C . GLY A 1 80 ? -13.313 -0.606 -12.358 1.00 72.06 80 GLY A C 1
ATOM 627 O O . GLY A 1 80 ? -14.079 0.356 -12.331 1.00 72.06 80 GLY A O 1
ATOM 628 N N . THR A 1 81 ? -12.461 -0.885 -11.371 1.00 80.69 81 THR A N 1
ATOM 629 C CA . THR A 1 81 ? -12.431 -0.155 -10.100 1.00 80.69 81 THR A CA 1
ATOM 630 C C . THR A 1 81 ? -10.991 0.135 -9.709 1.00 80.69 81 THR A C 1
ATOM 632 O O . THR A 1 81 ? -10.139 -0.752 -9.755 1.00 80.69 81 THR A O 1
ATOM 635 N N . ALA A 1 82 ? -10.721 1.387 -9.341 1.00 88.00 82 ALA A N 1
ATOM 636 C CA . ALA A 1 82 ? -9.469 1.802 -8.726 1.00 88.00 82 ALA A CA 1
ATOM 637 C C . ALA A 1 82 ? -9.731 2.063 -7.245 1.00 88.00 82 ALA A C 1
ATOM 639 O O . ALA A 1 82 ? -10.595 2.878 -6.938 1.00 88.00 82 ALA A O 1
ATOM 640 N N . VAL A 1 83 ? -8.986 1.393 -6.372 1.00 90.94 83 VAL A N 1
ATOM 641 C CA . VAL A 1 83 ? -9.074 1.576 -4.921 1.00 90.94 83 VAL A CA 1
ATOM 642 C C . VAL A 1 83 ? -7.844 2.334 -4.452 1.00 90.94 83 VAL A C 1
ATOM 644 O O . VAL A 1 83 ? -6.723 2.004 -4.851 1.00 90.94 83 VAL A O 1
ATOM 647 N N . LYS A 1 84 ? -8.035 3.371 -3.646 1.00 93.69 84 LYS A N 1
ATOM 648 C CA . LYS A 1 84 ? -6.971 4.244 -3.148 1.00 93.69 84 LYS A CA 1
ATOM 649 C C . LYS A 1 84 ? -6.547 3.903 -1.711 1.00 93.69 84 LYS A C 1
ATOM 651 O O . LYS A 1 84 ? -7.289 3.230 -1.005 1.00 93.69 84 LYS A O 1
ATOM 656 N N . PRO A 1 85 ? -5.355 4.345 -1.261 1.00 93.12 85 PRO A N 1
ATOM 657 C CA . PRO A 1 85 ? -4.851 4.043 0.086 1.00 93.12 85 PRO A CA 1
ATOM 658 C C . PRO A 1 85 ? -5.718 4.567 1.245 1.00 93.12 85 PRO A C 1
ATOM 660 O O . PRO A 1 85 ? -5.657 4.022 2.343 1.00 93.12 85 PRO A O 1
ATOM 663 N N . ASP A 1 86 ? -6.521 5.607 1.016 1.00 94.50 86 ASP A N 1
ATOM 664 C CA . ASP A 1 86 ? -7.501 6.146 1.971 1.00 94.50 86 ASP A CA 1
ATOM 665 C C . ASP A 1 86 ? -8.729 5.231 2.143 1.00 94.50 86 ASP A C 1
ATOM 667 O O . ASP A 1 86 ? -9.426 5.314 3.148 1.00 94.50 86 ASP A O 1
ATOM 671 N N . GLU A 1 87 ? -8.952 4.293 1.217 1.00 92.06 87 GLU A N 1
ATOM 672 C CA . GLU A 1 87 ? -9.964 3.231 1.323 1.00 92.06 87 GLU A CA 1
ATOM 673 C C . GLU A 1 87 ? -9.453 2.000 2.103 1.00 92.06 87 GLU A C 1
ATOM 675 O O . GLU A 1 87 ? -10.092 0.941 2.110 1.00 92.06 87 GLU A O 1
ATOM 680 N N . GLY A 1 88 ? -8.294 2.121 2.763 1.00 92.19 88 GLY A N 1
ATOM 681 C CA . GLY A 1 88 ? -7.858 1.240 3.842 1.00 92.19 88 GLY A CA 1
ATOM 682 C C . GLY A 1 88 ? -7.902 -0.247 3.503 1.00 92.19 88 GLY A C 1
ATOM 683 O O . GLY A 1 88 ? -7.124 -0.779 2.709 1.00 92.19 88 GLY A O 1
ATOM 684 N N . ALA A 1 89 ? -8.837 -0.940 4.150 1.00 90.31 89 ALA A N 1
ATOM 685 C CA . ALA A 1 89 ? -9.031 -2.377 4.027 1.00 90.31 89 ALA A CA 1
ATOM 686 C C . ALA A 1 89 ? -9.264 -2.834 2.577 1.00 90.31 89 ALA A C 1
ATOM 688 O O . ALA A 1 89 ? -8.714 -3.858 2.172 1.00 90.31 89 ALA A O 1
ATOM 689 N N . ALA A 1 90 ? -10.036 -2.074 1.794 1.00 89.62 90 ALA A N 1
ATOM 690 C CA . ALA A 1 90 ? -10.320 -2.411 0.402 1.00 89.62 90 ALA A CA 1
ATOM 691 C C . ALA A 1 90 ? -9.055 -2.319 -0.462 1.00 89.62 90 ALA A C 1
ATOM 693 O O . ALA A 1 90 ? -8.853 -3.125 -1.371 1.00 89.62 90 ALA A O 1
ATOM 694 N N . PHE A 1 91 ? -8.170 -1.366 -0.157 1.00 91.56 91 PHE A N 1
ATOM 695 C CA . PHE A 1 91 ? -6.892 -1.221 -0.847 1.00 91.56 91 PHE A CA 1
ATOM 696 C C . PHE A 1 91 ? -5.990 -2.431 -0.608 1.00 91.56 91 PHE A C 1
ATOM 698 O O . PHE A 1 91 ? -5.416 -2.977 -1.551 1.00 91.56 91 PHE A O 1
ATOM 705 N N . LEU A 1 92 ? -5.903 -2.884 0.647 1.00 88.94 92 LEU A N 1
ATOM 706 C CA . LEU A 1 92 ? -5.127 -4.068 1.017 1.00 88.94 92 LEU A CA 1
ATOM 707 C C . LEU A 1 92 ? -5.675 -5.338 0.355 1.00 88.94 92 LEU A C 1
ATOM 709 O O . LEU A 1 92 ? -4.907 -6.124 -0.191 1.00 88.94 92 LEU A O 1
ATOM 713 N N . GLU A 1 93 ? -6.995 -5.522 0.337 1.00 87.44 93 GLU A N 1
ATOM 714 C CA . GLU A 1 93 ? -7.633 -6.648 -0.359 1.00 87.44 93 GLU A CA 1
ATOM 715 C C . GLU A 1 93 ? -7.385 -6.612 -1.870 1.00 87.44 93 GLU A C 1
ATOM 717 O O . GLU A 1 93 ? -7.126 -7.650 -2.490 1.00 87.44 93 GLU A O 1
ATOM 722 N N . MET A 1 94 ? -7.403 -5.420 -2.467 1.00 87.88 94 MET A N 1
ATOM 723 C CA . MET A 1 94 ? -7.102 -5.244 -3.883 1.00 87.88 94 MET A CA 1
ATOM 724 C C . MET A 1 94 ? -5.640 -5.588 -4.193 1.00 87.88 94 MET A C 1
ATOM 726 O O . MET A 1 94 ? -5.379 -6.302 -5.159 1.00 87.88 94 MET A O 1
ATOM 730 N N . LEU A 1 95 ? -4.687 -5.158 -3.357 1.00 85.94 95 LEU A N 1
ATOM 731 C CA . LEU A 1 95 ? -3.273 -5.531 -3.498 1.00 85.94 95 LEU A CA 1
ATOM 732 C C . LEU A 1 95 ? -3.063 -7.049 -3.492 1.00 85.94 95 LEU A C 1
ATOM 734 O O . LEU A 1 95 ? -2.202 -7.545 -4.216 1.00 85.94 95 LEU A O 1
ATOM 738 N N . ILE A 1 96 ? -3.853 -7.778 -2.701 1.00 83.00 96 ILE A N 1
ATOM 739 C CA . ILE A 1 96 ? -3.811 -9.243 -2.653 1.00 83.00 96 ILE A CA 1
ATOM 740 C C . ILE A 1 96 ? -4.423 -9.869 -3.906 1.00 83.00 96 ILE A C 1
ATOM 742 O O . ILE A 1 96 ? -3.915 -10.863 -4.420 1.00 83.00 96 ILE A O 1
ATOM 746 N N . SER A 1 97 ? -5.516 -9.288 -4.393 1.00 78.06 97 SER A N 1
ATOM 747 C CA . SER A 1 97 ? -6.323 -9.850 -5.480 1.00 78.06 97 SER A CA 1
ATOM 748 C C . SER A 1 97 ? -5.700 -9.662 -6.867 1.00 78.06 97 SER A C 1
ATOM 750 O O . SER A 1 97 ? -6.053 -10.373 -7.809 1.00 78.06 97 SER A O 1
ATOM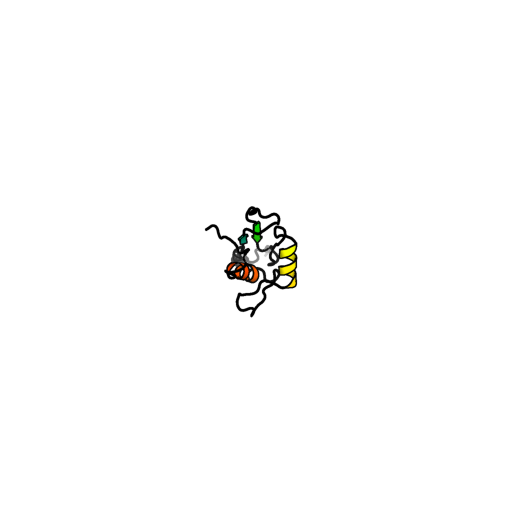 752 N N . VAL A 1 98 ? -4.776 -8.710 -7.031 1.00 73.25 98 VAL A N 1
ATOM 753 C CA . VAL A 1 98 ? -4.082 -8.483 -8.306 1.00 73.25 98 VAL A CA 1
ATOM 754 C C . VAL A 1 98 ? -2.965 -9.523 -8.483 1.00 73.25 98 VAL A C 1
ATOM 756 O O . VAL A 1 98 ? -1.796 -9.270 -8.213 1.00 73.25 98 VAL A O 1
ATOM 759 N N . GLU A 1 99 ? -3.330 -10.697 -9.010 1.00 55.78 99 GLU A N 1
ATOM 760 C CA . GLU A 1 99 ? -2.427 -11.832 -9.296 1.00 55.78 99 GLU A CA 1
ATOM 761 C C . GLU A 1 99 ? -1.296 -11.536 -10.312 1.00 55.78 99 GLU A C 1
ATOM 763 O O . GLU A 1 99 ? -0.421 -12.377 -10.507 1.00 55.78 99 GLU A O 1
ATOM 768 N N . SER A 1 100 ? -1.283 -10.383 -10.998 1.00 48.78 100 SER A N 1
ATOM 769 C CA . SER A 1 100 ? -0.445 -10.191 -12.203 1.00 48.78 100 SER A CA 1
ATOM 770 C C . SER A 1 100 ? 0.340 -8.884 -12.315 1.00 48.78 100 SER A C 1
ATOM 772 O O . SER A 1 100 ? 0.815 -8.547 -13.401 1.00 48.78 100 SER A O 1
ATOM 774 N N . ALA A 1 101 ? 0.570 -8.151 -11.228 1.00 43.97 101 ALA A N 1
ATOM 775 C CA . ALA A 1 101 ? 1.683 -7.212 -11.288 1.00 43.97 101 ALA A CA 1
ATOM 776 C C . ALA A 1 101 ? 2.971 -8.044 -11.243 1.00 43.97 101 ALA A C 1
ATOM 778 O O . ALA A 1 101 ? 3.155 -8.846 -10.334 1.00 43.97 101 ALA A O 1
ATOM 779 N N . THR A 1 102 ? 3.911 -7.814 -12.153 1.00 44.19 102 THR A N 1
ATOM 780 C CA . THR A 1 102 ? 5.304 -8.318 -12.146 1.00 44.19 102 THR A CA 1
ATOM 781 C 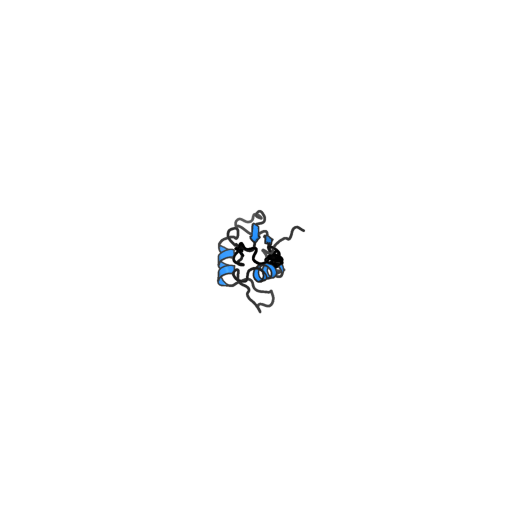C . THR A 1 102 ? 6.068 -8.052 -10.819 1.00 44.19 102 THR A C 1
ATOM 783 O O . THR A 1 102 ? 7.238 -8.388 -10.686 1.00 44.19 102 THR A O 1
ATOM 786 N N . TYR A 1 103 ? 5.390 -7.453 -9.835 1.00 47.09 103 TYR A N 1
ATOM 787 C CA . TYR A 1 103 ? 5.804 -6.987 -8.516 1.00 47.09 103 TYR A CA 1
ATOM 788 C C . TYR A 1 103 ? 4.737 -7.312 -7.443 1.00 47.09 103 TYR A C 1
ATOM 790 O O . TYR A 1 103 ? 4.521 -6.531 -6.517 1.00 47.09 103 TYR A O 1
ATOM 798 N N . GLY A 1 104 ? 3.990 -8.406 -7.625 1.00 40.66 104 GLY A N 1
ATOM 799 C CA . GLY A 1 104 ? 2.939 -8.844 -6.708 1.00 40.66 104 GLY A CA 1
ATOM 800 C C . GLY A 1 104 ? 3.488 -9.423 -5.393 1.00 40.66 104 GLY A C 1
ATOM 801 O O . GLY A 1 104 ? 4.601 -9.959 -5.369 1.00 40.66 104 GLY A O 1
ATOM 802 N N . PRO A 1 105 ? 2.723 -9.321 -4.292 1.00 41.44 105 PRO A N 1
ATOM 803 C CA . PRO A 1 105 ? 3.108 -9.854 -2.988 1.00 41.44 105 PRO A CA 1
ATOM 804 C C . PRO A 1 105 ? 3.315 -11.374 -3.027 1.00 41.44 105 PRO A C 1
ATOM 806 O O . PRO A 1 105 ? 2.439 -12.128 -3.445 1.00 41.44 105 PRO A O 1
ATOM 809 N N . TRP A 1 106 ? 4.467 -11.835 -2.538 1.00 41.09 106 TRP A N 1
ATOM 810 C CA . TRP A 1 106 ? 4.659 -13.234 -2.165 1.00 41.09 106 TRP A CA 1
ATOM 811 C C . TRP A 1 106 ? 4.170 -13.407 -0.729 1.00 41.09 106 TRP A C 1
ATOM 813 O O . TRP A 1 106 ? 4.791 -12.908 0.206 1.00 41.09 106 TRP A O 1
ATOM 823 N N . PHE A 1 107 ?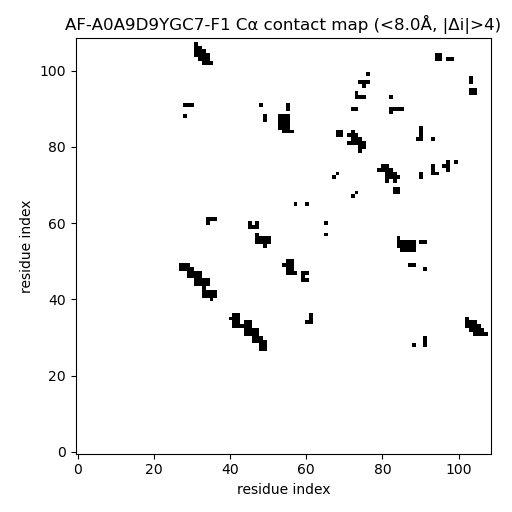 3.049 -14.101 -0.556 1.00 41.31 107 PHE A N 1
ATOM 824 C CA . PHE A 1 107 ? 2.495 -14.394 0.762 1.00 41.31 107 PHE A CA 1
ATOM 825 C C . PHE A 1 107 ? 3.291 -15.516 1.430 1.00 41.31 107 PHE A C 1
ATOM 827 O O . PHE A 1 107 ? 3.254 -16.657 0.965 1.00 41.31 107 PHE A O 1
ATOM 834 N N . SER A 1 108 ? 3.978 -15.229 2.537 1.00 34.19 108 SER A N 1
ATOM 835 C CA . SER A 1 108 ? 4.347 -16.288 3.479 1.00 34.19 108 SER A CA 1
ATOM 836 C C . SER A 1 108 ? 3.119 -16.614 4.328 1.00 34.19 108 SER A C 1
ATOM 838 O O . SER A 1 108 ? 2.650 -15.754 5.074 1.00 34.19 108 SER A O 1
ATOM 840 N N . ARG A 1 109 ? 2.583 -17.827 4.165 1.00 34.78 109 ARG A N 1
ATOM 841 C CA . ARG A 1 109 ? 1.614 -18.414 5.100 1.00 34.78 109 ARG A CA 1
ATOM 842 C C . ARG A 1 109 ? 2.298 -18.874 6.378 1.00 34.78 109 ARG A C 1
ATOM 844 O O . ARG A 1 109 ? 3.452 -19.344 6.269 1.00 34.78 109 ARG A O 1
#

Foldseek 3Di:
DDDDDDDDDDDDDPPPPPPPPPPVVPVWDKAWFWFPLDDPDIDGTDIWTADPLLFIDCVVPRPVVLVCQQVFAQAAPVRPDHDHRSNRPVSSVSLQRRPDDPRHGDDDD

Mean predicted aligned error: 14.39 Å

Radius of gyration: 26.24 Å; Cα contacts (8 Å, |Δi|>4): 138; chains: 1; bounding box: 63×34×88 Å

Solvent-accessible surface area (backbone atoms only — not comparable to full-atom values): 7038 Å² total; per-residue (Å²): 136,87,81,82,84,84,87,81,87,83,76,79,84,78,81,73,71,71,75,72,80,70,67,63,74,69,70,80,54,66,48,56,28,39,46,80,75,65,88,92,48,87,46,75,66,36,70,38,35,55,44,98,85,45,28,46,47,52,88,70,46,51,66,75,58,40,58,44,32,73,73,60,25,56,54,48,95,80,69,81,52,63,37,36,45,75,53,14,68,59,26,5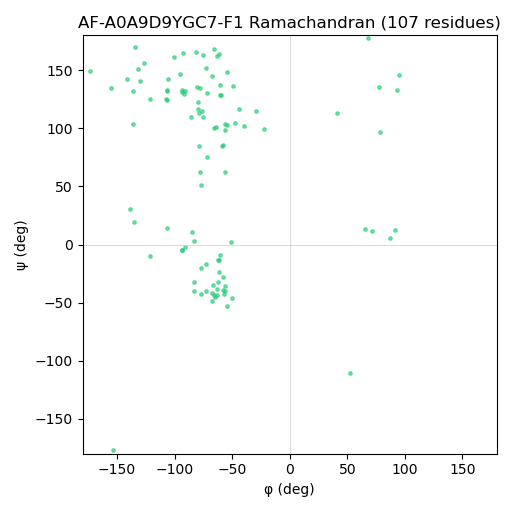6,52,48,57,68,65,34,86,74,51,102,60,43,56,61,76,83,128

pLDDT: mean 70.51, std 19.77, range [34.19, 94.5]